Protein AF-A0A258QWX4-F1 (afdb_monomer)

Solvent-accessible surface area (backbone atoms only — not comparable to full-atom values): 7612 Å² total; per-residue (Å²): 130,78,94,77,76,62,48,78,54,42,63,84,49,50,90,56,61,88,78,54,57,76,58,42,64,54,52,47,75,74,47,68,62,44,63,90,61,79,38,61,64,28,79,44,73,48,76,50,64,68,46,43,43,33,57,66,56,54,17,40,52,53,56,53,52,75,69,36,53,53,66,39,80,45,33,35,24,49,30,35,51,55,75,61,79,42,104,64,76,64,79,37,70,68,41,82,49,88,77,61,92,64,46,42,81,43,84,43,69,50,98,88,67,52,74,47,79,44,83,42,75,54,83,130

Mean predicted aligned error: 7.13 Å

Secondary structure (DSSP, 8-state):
--SS--B---TT--TTHHHHTHHHHHHHHHS--B--S--TT-EEEEEEEEESSSHHHHHHHHHHHHH---SEEEEEEEEE----SSS---SEEEEE----TTEEEEEEE-TTS-EEEEEEE---

pLDDT: mean 85.56, std 16.88, range [44.38, 98.5]

Nearest PDB structures (foldseek):
  4p83-assembly1_D  TM=9.057E-01  e=1.929E-10  synthetic construct
  4p83-assembly1_C  TM=9.035E-01  e=3.443E-10  synthetic construct
  2igb-assembly1_A-2  TM=9.016E-01  e=6.148E-10  [Bacillus] caldolyticus
  4p3k-assembly1_A  TM=9.121E-01  e=1.723E-09  synthetic construct
  1w30-assembly1_B-2  TM=8.533E-01  e=3.334E-08  Mycobacterium tuberculosis

Radius of gyration: 15.51 Å; Cα contacts (8 Å, |Δi|>4): 191; chains: 1; bounding box: 34×34×39 Å

Foldseek 3Di:
DPPADWDADLLVQAPCCVPPPPVSVVSCVVDHTGHVDQQEQAAEEAEDAEDAQCSSVVSRVVRSPVRYDYVHYAYAYAEYAYHYPDPDDHPHYNYYDHDDPQWDWDWDADP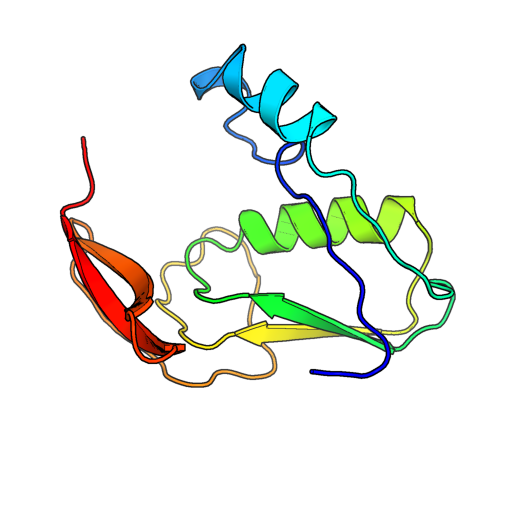VRDTDTDIDGDDD

Sequence (124 aa):
NLPHYGAINVAFHRDDYAEKGMTALRTASTMPTNLPFEVNSANIILIDDVLLTGRTVRAALNELFDFGRPAKVELMVLADRDNRELPITADFVGERVNIPDNQILVLEKDGAGKFSFQLEERAE

Structure (mmCIF, N/CA/C/O backbone):
data_AF-A0A258QWX4-F1
#
_entry.id   AF-A0A258QWX4-F1
#
loop_
_atom_site.group_PDB
_atom_site.id
_atom_site.type_symbol
_atom_site.label_atom_id
_atom_site.label_alt_id
_atom_site.label_comp_id
_atom_site.label_asym_id
_atom_site.label_entity_id
_atom_site.label_seq_id
_atom_site.pdbx_PDB_ins_code
_atom_site.Cartn_x
_atom_site.Cartn_y
_atom_site.Cartn_z
_atom_site.occupancy
_atom_site.B_iso_or_equiv
_atom_site.auth_seq_id
_atom_site.auth_comp_id
_atom_site.auth_asym_id
_atom_site.auth_atom_id
_atom_site.pdbx_PDB_model_num
ATOM 1 N N . ASN A 1 1 ? 12.632 -14.929 5.030 1.00 53.66 1 ASN A N 1
ATOM 2 C CA . ASN A 1 1 ? 13.207 -13.736 4.373 1.00 53.66 1 ASN A CA 1
ATOM 3 C C . ASN A 1 1 ? 13.360 -14.023 2.899 1.00 53.66 1 ASN A C 1
ATOM 5 O O . ASN A 1 1 ? 13.998 -15.015 2.565 1.00 53.66 1 ASN A O 1
ATOM 9 N N . LEU A 1 2 ? 12.733 -13.217 2.042 1.00 64.94 2 LEU A N 1
ATOM 10 C CA . LEU A 1 2 ? 12.976 -13.298 0.604 1.00 64.94 2 LEU A CA 1
ATOM 11 C C . LEU A 1 2 ? 14.435 -12.893 0.336 1.00 64.94 2 LEU A C 1
ATOM 13 O O . LEU A 1 2 ? 14.905 -11.940 0.959 1.00 64.94 2 LEU A O 1
ATOM 17 N N . PRO A 1 3 ? 15.162 -13.609 -0.537 1.00 66.50 3 PRO A N 1
ATOM 18 C CA . PRO A 1 3 ? 16.580 -13.345 -0.772 1.00 66.50 3 PRO A CA 1
ATOM 19 C C . PRO A 1 3 ? 16.829 -11.992 -1.454 1.00 66.50 3 PRO A C 1
ATOM 21 O O . PRO A 1 3 ? 17.907 -11.433 -1.292 1.00 66.50 3 PRO A O 1
ATOM 24 N N . HIS A 1 4 ? 15.837 -11.454 -2.173 1.00 81.56 4 HIS A N 1
ATOM 25 C CA . HIS A 1 4 ? 15.904 -10.154 -2.838 1.00 81.56 4 HIS A CA 1
ATOM 26 C C . HIS A 1 4 ? 14.552 -9.447 -2.703 1.00 81.56 4 HIS A C 1
ATOM 28 O O . HIS A 1 4 ? 13.538 -9.961 -3.172 1.00 81.56 4 HIS A O 1
ATOM 34 N N . TYR A 1 5 ? 14.536 -8.291 -2.043 1.00 92.62 5 TYR A N 1
ATOM 35 C CA . TYR A 1 5 ? 13.374 -7.409 -1.947 1.00 92.62 5 TYR A CA 1
ATOM 36 C C . TYR A 1 5 ? 13.834 -5.950 -1.914 1.00 92.62 5 TYR A C 1
ATOM 38 O O . TYR A 1 5 ? 14.994 -5.662 -1.616 1.00 92.62 5 TYR A O 1
ATOM 46 N N . GLY A 1 6 ? 12.915 -5.045 -2.231 1.00 93.19 6 GLY A N 1
ATOM 47 C CA . GLY A 1 6 ? 13.104 -3.604 -2.115 1.00 93.19 6 GLY A CA 1
ATOM 48 C C . GLY A 1 6 ? 12.170 -3.032 -1.060 1.00 93.19 6 GLY A C 1
ATOM 49 O O . GLY A 1 6 ? 11.188 -3.669 -0.680 1.00 93.19 6 GLY A O 1
ATOM 50 N N . ALA A 1 7 ? 12.484 -1.835 -0.587 1.00 93.31 7 ALA A N 1
ATOM 51 C CA . ALA A 1 7 ? 11.647 -1.079 0.329 1.00 93.31 7 ALA A CA 1
ATOM 52 C C . ALA A 1 7 ? 11.346 0.282 -0.298 1.00 93.31 7 ALA A C 1
ATOM 54 O O . ALA A 1 7 ? 12.265 0.979 -0.722 1.00 93.31 7 ALA A O 1
ATOM 55 N N . ILE A 1 8 ? 10.068 0.647 -0.355 1.00 91.88 8 ILE A N 1
ATOM 56 C CA . ILE A 1 8 ? 9.611 1.946 -0.850 1.00 91.88 8 ILE A CA 1
ATOM 57 C C . ILE A 1 8 ? 9.232 2.803 0.348 1.00 91.88 8 ILE A C 1
ATOM 59 O O . ILE A 1 8 ? 8.422 2.384 1.176 1.00 91.88 8 ILE A O 1
ATOM 63 N N . ASN A 1 9 ? 9.799 4.006 0.436 1.00 87.19 9 ASN A N 1
ATOM 64 C CA . ASN A 1 9 ? 9.377 4.972 1.436 1.00 87.19 9 ASN A CA 1
ATOM 65 C C . ASN A 1 9 ? 8.355 5.940 0.837 1.00 87.19 9 ASN A C 1
ATOM 67 O O . ASN A 1 9 ? 8.676 6.821 0.048 1.00 87.19 9 ASN A O 1
ATOM 71 N N . VAL A 1 10 ? 7.112 5.814 1.286 1.00 81.19 10 VAL A N 1
ATOM 72 C CA . VAL A 1 10 ? 5.983 6.648 0.855 1.00 81.19 10 VAL A CA 1
ATOM 73 C C . VAL A 1 10 ? 5.842 7.963 1.636 1.00 81.19 10 VAL A C 1
ATOM 75 O O . VAL A 1 10 ? 4.883 8.702 1.406 1.00 81.19 10 VAL A O 1
ATOM 78 N N . ALA A 1 11 ? 6.760 8.272 2.565 1.00 64.25 11 ALA A N 1
ATOM 79 C CA . ALA A 1 11 ? 6.672 9.421 3.479 1.00 64.25 11 ALA A CA 1
ATOM 80 C C . ALA A 1 11 ? 6.537 10.779 2.770 1.00 64.25 11 ALA A C 1
ATOM 82 O O . ALA A 1 11 ? 5.994 11.713 3.354 1.00 64.25 11 ALA A O 1
ATOM 83 N N . PHE A 1 12 ? 7.000 10.887 1.523 1.00 52.34 12 PHE A N 1
ATOM 84 C CA . PHE A 1 12 ? 6.971 12.125 0.742 1.00 52.34 12 PHE A CA 1
ATOM 85 C C . PHE A 1 12 ? 5.714 12.329 -0.110 1.00 52.34 12 PH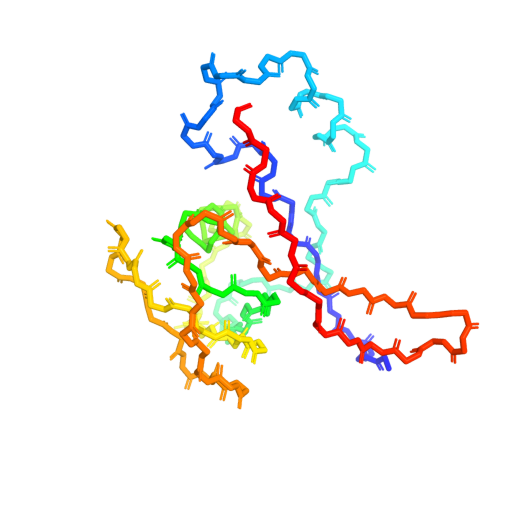E A C 1
ATOM 87 O O . PHE A 1 12 ? 5.513 13.415 -0.645 1.00 52.34 12 PHE A O 1
ATOM 94 N N . HIS A 1 13 ? 4.868 11.309 -0.245 1.00 54.03 13 HIS A N 1
ATOM 95 C CA . HIS A 1 13 ? 3.832 11.260 -1.282 1.00 54.03 13 HIS A CA 1
ATOM 96 C C . HIS A 1 13 ? 2.404 11.200 -0.724 1.00 54.03 13 HIS A C 1
ATOM 98 O O . HIS A 1 13 ? 1.467 10.892 -1.465 1.00 54.03 13 HIS A O 1
ATOM 104 N N . ARG A 1 14 ? 2.223 11.481 0.573 1.00 53.53 14 ARG A N 1
ATOM 105 C CA . ARG A 1 14 ? 0.891 11.675 1.154 1.00 53.53 14 ARG A CA 1
ATOM 106 C C . ARG A 1 14 ? 0.413 13.091 0.855 1.00 53.53 14 ARG A C 1
ATOM 108 O O . ARG A 1 14 ? 1.104 14.058 1.168 1.00 53.53 14 ARG A O 1
ATOM 115 N N . ASP A 1 15 ? -0.799 13.188 0.318 1.00 50.19 15 ASP A N 1
ATOM 116 C CA . ASP A 1 15 ? -1.546 14.442 0.154 1.00 50.19 15 ASP A CA 1
ATOM 117 C C . ASP A 1 15 ? -1.680 15.231 1.487 1.00 50.19 15 ASP A C 1
ATOM 119 O O . ASP A 1 15 ? -1.961 16.426 1.483 1.00 50.19 15 ASP A O 1
ATOM 123 N N . ASP A 1 16 ? -1.368 14.595 2.623 1.00 46.78 16 ASP A N 1
ATOM 124 C CA . ASP A 1 16 ? -1.337 15.146 3.985 1.00 46.78 16 ASP A CA 1
ATOM 125 C C . ASP A 1 16 ? -0.089 16.005 4.301 1.00 46.78 16 ASP A C 1
ATOM 127 O O . ASP A 1 16 ? 0.181 16.304 5.468 1.00 46.78 16 ASP A O 1
ATOM 131 N N . TYR A 1 17 ? 0.709 16.418 3.305 1.00 44.38 17 TYR A N 1
ATOM 132 C CA . TYR A 1 17 ? 1.871 17.297 3.540 1.00 44.38 17 TYR A CA 1
ATOM 133 C C . TYR A 1 17 ? 1.476 18.589 4.282 1.00 44.38 17 TYR A C 1
ATOM 135 O O . TYR A 1 17 ? 2.251 19.120 5.080 1.00 44.38 17 TYR A O 1
ATOM 143 N N . ALA A 1 18 ? 0.241 19.058 4.074 1.00 48.44 18 ALA A N 1
ATOM 144 C CA . ALA A 1 18 ? -0.313 20.212 4.775 1.00 48.44 18 ALA A CA 1
ATOM 145 C C . ALA A 1 18 ? -0.550 19.968 6.280 1.00 48.44 18 ALA A C 1
ATOM 147 O O . ALA A 1 18 ? -0.548 20.926 7.048 1.00 48.44 18 ALA A O 1
ATOM 148 N N . GLU A 1 19 ? -0.719 18.716 6.716 1.00 49.25 19 GLU A N 1
ATOM 149 C CA . GLU A 1 19 ? -1.185 18.380 8.067 1.00 49.25 19 GLU A CA 1
ATOM 150 C C . GLU A 1 19 ? -0.046 17.998 9.035 1.00 49.25 19 GLU A C 1
ATOM 152 O O . GLU A 1 19 ? -0.187 18.167 10.245 1.00 49.25 19 GLU A O 1
ATOM 157 N N . LYS A 1 20 ? 1.114 17.519 8.540 1.00 44.66 20 LYS A N 1
ATOM 158 C CA . LYS A 1 20 ? 2.171 16.924 9.402 1.00 44.66 20 LYS A CA 1
ATOM 159 C C . LYS A 1 20 ? 3.564 17.572 9.391 1.00 44.66 20 LYS A C 1
ATOM 161 O O . LYS A 1 20 ? 4.424 17.145 10.168 1.00 44.66 20 LYS A O 1
ATOM 166 N N . GLY A 1 21 ? 3.803 18.625 8.605 1.00 57.75 21 GLY A N 1
ATOM 167 C CA . GLY A 1 21 ? 4.987 19.497 8.732 1.00 57.75 21 GLY A CA 1
ATOM 168 C C . GLY A 1 21 ? 6.350 18.784 8.903 1.00 57.75 21 GLY A C 1
ATOM 169 O O . GLY A 1 21 ? 6.673 17.836 8.189 1.00 57.75 21 GLY A O 1
ATOM 170 N N . MET A 1 22 ? 7.167 19.249 9.867 1.00 47.94 22 MET A N 1
ATOM 171 C CA . MET A 1 22 ? 8.563 18.826 10.136 1.00 47.94 22 MET A CA 1
ATOM 172 C C . MET A 1 22 ? 8.790 17.306 10.259 1.00 47.94 22 MET A C 1
ATOM 174 O O . MET A 1 22 ? 9.911 16.842 10.046 1.00 47.94 22 MET A O 1
ATOM 178 N N . THR A 1 23 ? 7.774 16.528 10.637 1.00 50.50 23 THR A N 1
ATOM 179 C CA . THR A 1 23 ? 7.906 15.081 10.875 1.00 50.50 23 THR A CA 1
ATOM 180 C C . THR A 1 23 ? 8.138 14.319 9.570 1.00 50.50 23 THR A C 1
ATOM 182 O O . THR A 1 23 ? 8.978 13.421 9.538 1.00 50.50 23 THR A O 1
ATOM 185 N N . ALA A 1 24 ? 7.492 14.730 8.473 1.00 48.56 24 ALA A N 1
ATOM 186 C CA . ALA A 1 24 ? 7.678 14.118 7.155 1.00 48.56 24 ALA A CA 1
ATOM 187 C C . ALA A 1 24 ? 9.132 14.251 6.659 1.00 48.56 24 ALA A C 1
ATOM 189 O O . ALA A 1 24 ? 9.711 13.279 6.180 1.00 48.56 24 ALA A O 1
ATOM 190 N N . LEU A 1 25 ? 9.761 15.414 6.881 1.00 49.69 25 LEU A N 1
ATOM 191 C CA . LEU A 1 25 ? 11.159 15.686 6.512 1.00 49.69 25 LEU A CA 1
ATOM 192 C C . LEU A 1 25 ? 12.178 14.850 7.304 1.00 49.69 25 LEU A C 1
ATOM 194 O O . LEU A 1 25 ? 13.256 14.549 6.788 1.00 49.69 25 LEU A O 1
ATOM 198 N N . ARG A 1 26 ? 11.859 14.455 8.545 1.00 49.47 26 ARG A N 1
ATOM 199 C CA . ARG A 1 26 ? 12.743 13.602 9.360 1.00 49.47 26 ARG A CA 1
ATOM 200 C C . ARG A 1 26 ? 12.652 12.127 8.972 1.00 49.47 26 ARG A C 1
ATOM 202 O O . ARG A 1 26 ? 13.679 11.461 8.952 1.00 49.47 26 ARG A O 1
ATOM 209 N N . THR A 1 27 ? 11.465 11.616 8.645 1.00 49.78 27 THR A N 1
ATOM 210 C CA . THR A 1 27 ? 11.274 10.205 8.241 1.00 49.78 27 THR A CA 1
ATOM 211 C C . THR A 1 27 ? 11.830 9.930 6.843 1.00 49.78 27 THR A C 1
ATOM 213 O O . THR A 1 27 ? 12.454 8.906 6.581 1.00 49.78 27 THR A O 1
ATOM 216 N N . ALA A 1 28 ? 11.659 10.902 5.955 1.00 52.75 28 ALA A N 1
ATOM 217 C CA . ALA A 1 28 ? 12.304 11.008 4.658 1.00 52.75 28 ALA A CA 1
ATOM 218 C C . ALA A 1 28 ? 13.823 10.767 4.666 1.00 52.75 28 ALA A C 1
ATOM 220 O O . ALA A 1 28 ? 14.365 10.090 3.797 1.00 52.75 28 ALA A O 1
ATOM 221 N N . SER A 1 29 ? 14.513 11.353 5.644 1.00 53.53 29 SER A N 1
ATOM 222 C CA . SER A 1 29 ? 15.974 11.333 5.727 1.00 53.53 29 SER A CA 1
ATOM 223 C C . SER A 1 29 ? 16.523 10.110 6.470 1.00 53.53 29 SER A C 1
ATOM 225 O O . SER A 1 29 ? 17.725 9.861 6.412 1.00 53.53 29 SER A O 1
ATOM 227 N N . THR A 1 30 ? 15.671 9.317 7.131 1.00 57.16 30 THR A N 1
ATOM 228 C CA . THR A 1 30 ? 16.089 8.136 7.903 1.00 57.16 30 THR A CA 1
ATOM 229 C C . THR A 1 30 ? 15.827 6.797 7.214 1.00 57.16 30 THR 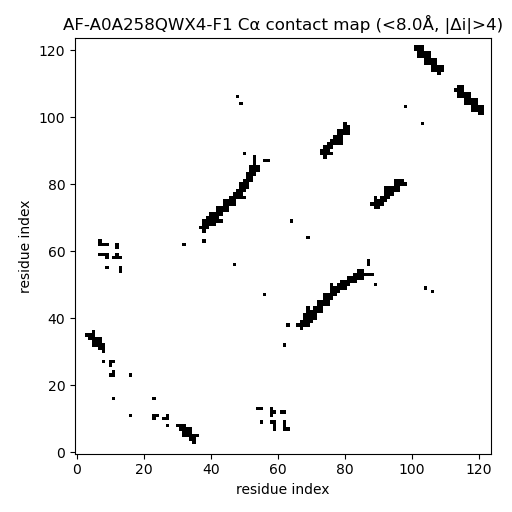A C 1
ATOM 231 O O . THR A 1 30 ? 16.483 5.823 7.578 1.00 57.16 30 THR A O 1
ATOM 234 N N . MET A 1 31 ? 14.941 6.717 6.213 1.00 69.12 31 MET A N 1
ATOM 235 C CA . MET A 1 31 ? 14.706 5.484 5.442 1.00 69.12 31 MET A CA 1
ATOM 236 C C . MET A 1 31 ? 14.445 5.775 3.958 1.00 69.12 31 MET A C 1
ATOM 238 O O . MET A 1 31 ? 13.293 5.879 3.564 1.00 69.12 31 MET A O 1
ATOM 242 N N . PRO A 1 32 ? 15.464 5.934 3.103 1.00 83.00 32 PRO A N 1
ATOM 243 C CA . PRO A 1 32 ? 15.231 6.154 1.676 1.00 83.00 32 PRO A CA 1
ATOM 244 C C . PRO A 1 32 ? 14.618 4.919 1.001 1.00 83.00 32 PRO A C 1
ATOM 246 O O . PRO A 1 32 ? 14.844 3.785 1.435 1.00 83.00 32 PRO A O 1
ATOM 249 N N . THR A 1 33 ? 13.891 5.139 -0.097 1.00 90.44 33 THR A N 1
ATOM 250 C CA . THR A 1 33 ? 13.526 4.065 -1.027 1.00 90.44 33 THR A CA 1
ATOM 251 C C . THR A 1 33 ? 14.795 3.353 -1.500 1.00 90.44 33 THR A C 1
ATOM 253 O O . THR A 1 33 ? 15.746 3.989 -1.954 1.00 90.44 33 THR A O 1
ATOM 256 N N . ASN A 1 34 ? 14.817 2.027 -1.383 1.00 92.31 34 ASN A N 1
ATOM 257 C CA . ASN A 1 34 ? 15.916 1.175 -1.817 1.00 92.31 34 ASN A CA 1
ATOM 258 C C . ASN A 1 34 ? 15.362 0.010 -2.635 1.00 92.31 34 ASN A C 1
ATOM 260 O O . ASN A 1 34 ? 14.738 -0.903 -2.089 1.00 92.31 34 ASN A O 1
ATOM 264 N N . LEU A 1 35 ? 15.621 0.034 -3.939 1.00 93.75 35 LEU A N 1
ATOM 265 C CA . LEU A 1 35 ? 15.245 -1.011 -4.884 1.00 93.75 35 LEU A CA 1
ATOM 266 C C . LEU A 1 35 ? 16.536 -1.644 -5.432 1.00 93.75 35 LEU A C 1
ATOM 268 O O . LEU A 1 35 ? 17.081 -1.149 -6.416 1.00 93.75 35 LEU A O 1
ATOM 272 N N . PRO A 1 36 ? 17.076 -2.709 -4.803 1.00 93.31 36 PRO A N 1
ATOM 273 C CA . PRO A 1 36 ? 18.347 -3.328 -5.196 1.00 93.31 36 PRO A CA 1
ATOM 274 C C . PRO A 1 36 ? 18.190 -4.247 -6.424 1.00 93.31 36 PRO A C 1
ATOM 276 O O . PRO A 1 36 ? 18.761 -5.336 -6.485 1.00 93.31 36 PRO A O 1
ATOM 279 N N . PHE A 1 37 ? 17.358 -3.838 -7.379 1.00 93.19 37 PHE A N 1
ATOM 280 C CA . PHE A 1 37 ? 17.024 -4.561 -8.598 1.00 93.19 37 PHE A CA 1
ATOM 281 C C . PHE A 1 37 ? 16.608 -3.582 -9.700 1.00 93.19 37 PHE A C 1
ATOM 283 O O . PHE A 1 37 ? 16.200 -2.454 -9.429 1.00 93.19 37 PHE A O 1
ATOM 290 N N . GLU A 1 38 ? 16.695 -4.031 -10.950 1.00 94.88 38 GLU A N 1
ATOM 291 C CA . GLU A 1 38 ? 16.270 -3.243 -12.106 1.00 94.88 38 GLU A CA 1
ATOM 292 C C . GLU A 1 38 ? 14.741 -3.128 -12.148 1.00 94.88 38 GLU A C 1
ATOM 294 O O . GLU A 1 38 ? 14.039 -4.140 -12.129 1.00 94.88 38 GLU A O 1
ATOM 299 N N . VAL A 1 39 ? 14.222 -1.899 -12.220 1.00 96.88 39 VAL A N 1
ATOM 300 C CA . VAL A 1 39 ? 12.772 -1.646 -12.287 1.00 96.88 39 VAL A CA 1
ATOM 301 C C . VAL A 1 39 ? 12.260 -1.754 -13.720 1.00 96.88 39 VAL A C 1
ATOM 303 O O . VAL A 1 39 ? 11.116 -2.160 -13.936 1.00 96.88 39 VAL A O 1
ATOM 306 N N . ASN A 1 40 ? 13.074 -1.405 -14.720 1.00 97.75 40 ASN A N 1
ATOM 307 C CA . ASN A 1 40 ? 12.602 -1.381 -16.098 1.00 97.75 40 ASN A CA 1
ATOM 308 C C . ASN A 1 40 ? 12.195 -2.777 -16.581 1.00 97.75 40 ASN A C 1
ATOM 310 O O . ASN A 1 40 ? 12.956 -3.737 -16.499 1.00 97.75 40 ASN A O 1
ATOM 314 N N . SER A 1 41 ? 10.984 -2.871 -17.131 1.00 97.88 41 SER A N 1
ATOM 315 C CA . SER A 1 41 ? 10.372 -4.114 -17.623 1.00 97.88 41 SER A CA 1
ATOM 316 C C . SER A 1 41 ? 10.207 -5.225 -16.572 1.00 97.88 41 SER A C 1
ATOM 318 O O . SER A 1 41 ? 9.891 -6.359 -16.930 1.00 97.88 41 SER A O 1
ATOM 320 N N . ALA A 1 42 ? 10.374 -4.925 -15.280 1.00 96.81 42 ALA A N 1
ATOM 321 C CA . ALA A 1 42 ? 10.166 -5.894 -14.209 1.00 96.81 42 ALA A CA 1
ATOM 322 C C . ALA A 1 42 ? 8.671 -6.119 -13.925 1.00 96.81 42 ALA A C 1
ATOM 324 O O . ALA A 1 42 ? 7.857 -5.201 -14.047 1.00 96.81 42 ALA A O 1
ATOM 325 N N . ASN A 1 43 ? 8.320 -7.334 -13.499 1.00 97.44 43 ASN A N 1
ATOM 326 C CA . ASN A 1 43 ? 7.028 -7.620 -12.876 1.00 97.44 43 ASN A CA 1
ATOM 327 C C . ASN A 1 43 ? 7.189 -7.442 -11.365 1.00 97.44 43 ASN A C 1
ATOM 329 O O . ASN A 1 43 ? 7.968 -8.166 -10.743 1.00 97.44 43 ASN A O 1
ATOM 333 N N . ILE A 1 44 ? 6.486 -6.471 -10.790 1.00 97.06 44 ILE A N 1
ATOM 334 C CA . ILE A 1 44 ? 6.650 -6.061 -9.394 1.00 97.06 44 ILE A CA 1
ATOM 335 C C . ILE A 1 44 ? 5.360 -6.335 -8.632 1.00 97.06 44 ILE A C 1
ATOM 337 O O . ILE A 1 44 ? 4.279 -5.986 -9.092 1.00 97.06 44 ILE A O 1
ATOM 341 N N . ILE A 1 45 ? 5.484 -6.924 -7.445 1.00 97.56 45 ILE A N 1
ATOM 342 C CA . ILE A 1 45 ? 4.382 -7.045 -6.490 1.00 97.56 45 ILE A CA 1
ATOM 343 C C . ILE A 1 45 ? 4.673 -6.078 -5.344 1.00 97.56 45 ILE A C 1
ATOM 345 O O . ILE A 1 45 ? 5.661 -6.245 -4.628 1.00 97.56 45 ILE A O 1
ATOM 349 N N . LEU A 1 46 ? 3.828 -5.063 -5.185 1.00 97.31 46 LEU A N 1
ATOM 350 C CA . LEU A 1 46 ? 3.794 -4.232 -3.987 1.00 97.31 46 LEU A CA 1
ATOM 351 C C . LEU A 1 46 ? 3.109 -5.016 -2.870 1.00 97.31 46 LEU A C 1
ATOM 353 O O . LEU A 1 46 ? 2.087 -5.659 -3.101 1.00 97.31 46 LEU A O 1
ATOM 357 N N . ILE A 1 47 ? 3.677 -4.964 -1.668 1.00 96.56 47 ILE A N 1
ATOM 358 C CA . ILE A 1 47 ? 3.147 -5.657 -0.493 1.00 96.56 47 ILE A CA 1
ATOM 359 C C . ILE A 1 47 ? 2.868 -4.614 0.583 1.00 96.56 47 ILE A C 1
ATOM 361 O O . ILE A 1 47 ? 3.776 -3.869 0.946 1.00 96.56 47 ILE A O 1
ATOM 365 N N . ASP A 1 48 ? 1.635 -4.581 1.081 1.00 94.62 48 ASP A N 1
ATOM 366 C CA . ASP A 1 48 ? 1.213 -3.716 2.188 1.00 94.62 48 ASP A CA 1
ATOM 367 C C . ASP A 1 48 ? 0.476 -4.537 3.256 1.00 94.62 48 ASP A C 1
ATOM 369 O O . ASP A 1 48 ? -0.010 -5.641 2.988 1.00 94.62 48 ASP A O 1
ATOM 373 N N . ASP A 1 49 ? 0.398 -4.035 4.483 1.00 94.94 49 ASP A N 1
ATOM 374 C CA . ASP A 1 49 ? -0.326 -4.732 5.546 1.00 94.94 49 ASP A CA 1
ATOM 375 C C . ASP A 1 49 ? -1.844 -4.572 5.386 1.00 94.94 49 ASP A C 1
ATOM 377 O O . ASP A 1 49 ? -2.570 -5.570 5.349 1.00 94.94 49 ASP A O 1
ATOM 381 N N . VAL A 1 50 ? -2.323 -3.339 5.230 1.00 94.88 50 VAL A N 1
ATOM 382 C CA . VAL A 1 50 ? -3.746 -3.000 5.205 1.00 94.88 50 VAL A CA 1
ATOM 383 C C . VAL A 1 50 ? -4.068 -2.059 4.047 1.00 94.88 50 VAL A C 1
ATOM 385 O O . VAL A 1 50 ? -3.654 -0.900 4.024 1.00 94.88 50 VAL A O 1
ATOM 388 N N . LEU A 1 51 ? -4.919 -2.508 3.121 1.00 95.50 51 LEU A N 1
ATOM 389 C CA . LEU A 1 51 ? -5.514 -1.634 2.111 1.00 95.50 51 LEU A CA 1
ATOM 390 C C . LEU A 1 51 ? -6.792 -0.977 2.650 1.00 95.50 51 LEU A C 1
ATOM 392 O O . LEU A 1 51 ? -7.780 -1.661 2.913 1.00 95.50 51 LEU A O 1
ATOM 396 N N . LEU A 1 52 ? -6.773 0.355 2.772 1.00 93.31 52 LEU A N 1
ATOM 397 C CA . LEU A 1 52 ? -7.934 1.182 3.136 1.00 93.31 52 LEU A CA 1
ATOM 398 C C . LEU A 1 52 ? -8.282 2.164 2.007 1.00 93.31 52 LEU A C 1
ATOM 400 O O . LEU A 1 52 ? -8.876 1.763 1.015 1.00 93.31 52 LEU A O 1
ATOM 404 N N . THR A 1 53 ? -7.852 3.428 2.089 1.00 92.69 53 THR A N 1
ATOM 405 C CA . THR A 1 53 ? -8.238 4.476 1.122 1.00 92.69 53 THR A CA 1
ATOM 406 C C . THR A 1 53 ? -7.542 4.343 -0.235 1.00 92.69 53 THR A C 1
ATOM 408 O 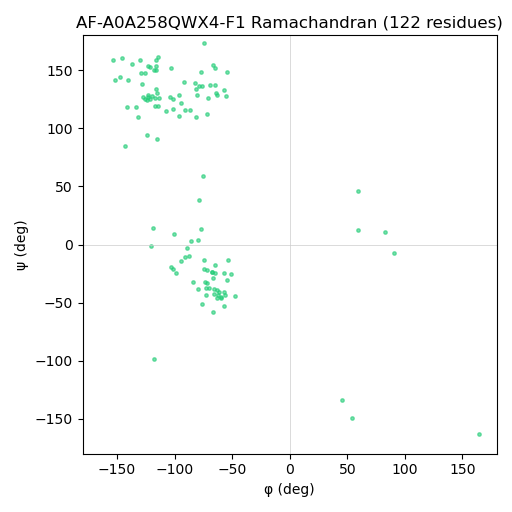O . THR A 1 53 ? -8.010 4.889 -1.234 1.00 92.69 53 THR A O 1
ATOM 411 N N . GLY A 1 54 ? -6.408 3.633 -0.276 1.00 94.25 54 GLY A N 1
ATOM 412 C CA . GLY A 1 54 ? -5.535 3.486 -1.444 1.00 94.25 54 GLY A CA 1
ATOM 413 C C . GLY A 1 54 ? -4.419 4.535 -1.550 1.00 94.25 54 GLY A C 1
ATOM 414 O O . GLY A 1 54 ? -3.530 4.390 -2.388 1.00 94.25 54 GLY A O 1
ATOM 415 N N . ARG A 1 55 ? -4.394 5.570 -0.695 1.00 92.06 55 ARG A N 1
ATOM 416 C CA . ARG A 1 55 ? -3.401 6.665 -0.792 1.00 92.06 55 ARG A CA 1
ATOM 417 C C . ARG A 1 55 ? -1.954 6.204 -0.592 1.00 92.06 55 ARG A C 1
ATOM 419 O O . ARG A 1 55 ? -1.075 6.646 -1.328 1.00 92.06 55 ARG A O 1
ATOM 426 N N . THR A 1 56 ? -1.709 5.278 0.339 1.00 91.12 56 THR A N 1
ATOM 427 C CA . THR A 1 56 ? -0.380 4.668 0.553 1.00 91.12 56 THR A CA 1
ATOM 428 C C . THR A 1 56 ? 0.119 3.956 -0.705 1.00 91.12 56 THR A C 1
ATOM 430 O O . THR A 1 56 ? 1.244 4.187 -1.141 1.00 91.12 56 THR A O 1
ATOM 433 N N . VAL A 1 57 ? -0.734 3.159 -1.352 1.00 95.19 57 VAL A N 1
ATOM 434 C CA . VAL A 1 57 ? -0.380 2.451 -2.590 1.00 95.19 57 VAL A CA 1
ATOM 435 C C . VAL A 1 57 ? -0.131 3.431 -3.734 1.00 95.19 57 VAL A C 1
ATOM 437 O O . VAL A 1 57 ? 0.856 3.294 -4.449 1.00 95.19 57 VAL A O 1
ATOM 440 N N . ARG A 1 58 ? -0.968 4.465 -3.886 1.00 94.88 58 ARG A N 1
ATOM 441 C CA . ARG A 1 58 ? -0.747 5.540 -4.870 1.00 94.88 58 ARG A CA 1
ATOM 442 C C . ARG A 1 58 ? 0.611 6.210 -4.673 1.00 94.88 58 ARG A C 1
ATOM 444 O O . ARG A 1 58 ? 1.328 6.457 -5.636 1.00 94.88 58 ARG A O 1
ATOM 451 N N . ALA A 1 59 ? 0.973 6.495 -3.424 1.00 91.75 59 ALA A N 1
ATOM 452 C CA . ALA A 1 59 ? 2.278 7.035 -3.071 1.00 91.75 59 ALA A CA 1
ATOM 453 C C . ALA A 1 59 ? 3.429 6.086 -3.433 1.00 91.75 59 ALA A C 1
ATOM 455 O O . ALA A 1 59 ? 4.416 6.534 -4.011 1.00 91.75 59 ALA A O 1
ATOM 456 N N . ALA A 1 60 ? 3.277 4.788 -3.165 1.00 94.56 60 ALA A N 1
ATOM 457 C CA . ALA A 1 60 ? 4.274 3.786 -3.525 1.00 94.56 60 ALA A CA 1
ATOM 458 C C . ALA A 1 60 ? 4.436 3.637 -5.043 1.00 94.56 60 ALA A C 1
ATOM 460 O O . ALA A 1 60 ? 5.554 3.489 -5.523 1.00 94.56 60 ALA A O 1
ATOM 461 N N . LEU A 1 61 ? 3.337 3.708 -5.800 1.00 95.81 61 LEU A N 1
ATOM 462 C CA . LEU A 1 61 ? 3.364 3.685 -7.261 1.00 95.81 61 LEU A CA 1
ATOM 463 C C . LEU A 1 61 ? 4.112 4.893 -7.823 1.00 95.81 61 LEU A C 1
ATOM 465 O O . LEU A 1 61 ? 4.964 4.718 -8.685 1.00 95.81 61 LEU A O 1
ATOM 469 N N . ASN A 1 62 ? 3.843 6.099 -7.324 1.00 93.19 62 ASN A N 1
ATOM 470 C CA . ASN A 1 62 ? 4.575 7.290 -7.756 1.00 93.19 62 ASN A CA 1
ATOM 471 C C . ASN A 1 62 ? 6.081 7.136 -7.537 1.00 93.19 62 ASN A C 1
ATOM 473 O O . ASN A 1 62 ? 6.848 7.267 -8.485 1.00 93.19 62 ASN A O 1
ATOM 477 N N . GLU A 1 63 ? 6.470 6.781 -6.314 1.00 93.12 63 GLU A N 1
ATOM 478 C CA . GLU A 1 63 ? 7.870 6.577 -5.957 1.00 93.12 63 GLU A CA 1
ATOM 479 C C . GLU A 1 63 ? 8.511 5.472 -6.808 1.00 93.12 63 GLU A C 1
ATOM 481 O O . GLU A 1 63 ? 9.584 5.664 -7.361 1.00 93.12 63 GLU A O 1
ATOM 486 N N . LEU A 1 64 ? 7.844 4.330 -7.010 1.00 94.88 64 LEU A N 1
ATOM 487 C CA . LEU A 1 64 ? 8.347 3.252 -7.867 1.00 94.88 64 LEU A CA 1
ATOM 488 C C . LEU A 1 64 ? 8.619 3.726 -9.305 1.00 94.88 64 LEU A C 1
ATOM 490 O O . LEU A 1 64 ? 9.622 3.342 -9.912 1.00 94.88 64 LEU A O 1
ATOM 494 N N . PHE A 1 65 ? 7.733 4.555 -9.857 1.00 94.81 65 PHE A N 1
ATOM 495 C CA . PHE A 1 65 ? 7.876 5.085 -11.211 1.00 94.81 65 PHE A CA 1
ATOM 496 C C . PHE A 1 65 ? 8.954 6.176 -11.323 1.00 94.81 65 PHE A C 1
ATOM 498 O O . PHE A 1 65 ? 9.399 6.460 -12.437 1.00 94.81 65 PHE A O 1
ATOM 505 N N . ASP A 1 66 ? 9.450 6.730 -10.218 1.00 93.00 66 ASP A N 1
ATOM 506 C CA . ASP A 1 66 ? 10.641 7.589 -10.241 1.00 93.00 66 ASP A CA 1
ATOM 507 C C . ASP A 1 66 ? 11.928 6.773 -10.492 1.00 93.00 66 ASP A C 1
ATOM 509 O O . ASP A 1 66 ? 12.904 7.302 -11.026 1.00 93.00 66 ASP A O 1
ATOM 513 N N . PHE A 1 67 ? 11.915 5.461 -10.211 1.00 94.31 67 PHE A N 1
ATOM 514 C CA . PHE A 1 67 ? 13.053 4.550 -10.420 1.00 94.31 67 PHE A CA 1
ATOM 515 C C . PHE A 1 67 ? 13.021 3.804 -11.763 1.00 94.31 67 PHE A C 1
ATOM 517 O O . PHE A 1 67 ? 14.028 3.222 -12.165 1.00 94.31 67 PHE A O 1
ATOM 524 N N . GLY A 1 68 ? 11.895 3.801 -12.483 1.00 95.88 68 GLY A N 1
ATOM 525 C CA . GLY A 1 68 ? 11.820 3.152 -13.792 1.00 95.88 68 GLY A CA 1
ATOM 526 C C . GLY A 1 68 ? 10.407 2.918 -14.308 1.00 95.88 68 GLY A C 1
ATOM 527 O O . GLY A 1 68 ? 9.436 3.544 -13.882 1.00 95.88 68 GLY A O 1
ATOM 528 N N . ARG A 1 69 ? 10.288 2.033 -15.299 1.00 98.00 69 ARG A N 1
ATOM 529 C CA . ARG A 1 69 ? 9.009 1.644 -15.911 1.00 98.00 69 ARG A CA 1
ATOM 530 C C . ARG A 1 69 ? 8.836 0.123 -15.824 1.00 98.00 69 ARG A C 1
ATOM 532 O O . ARG A 1 69 ? 9.353 -0.579 -16.696 1.00 98.00 69 ARG A O 1
ATOM 539 N N . PRO A 1 70 ? 8.151 -0.404 -14.795 1.00 98.06 70 PRO A N 1
ATOM 540 C CA . PRO A 1 70 ? 7.880 -1.838 -14.701 1.00 98.06 70 PRO A CA 1
ATOM 541 C C . PRO A 1 70 ? 6.966 -2.308 -15.841 1.00 98.06 70 PRO A C 1
ATOM 543 O O . PRO A 1 70 ? 6.155 -1.539 -16.355 1.00 98.06 70 PRO A O 1
ATOM 546 N N . ALA A 1 71 ? 7.082 -3.580 -16.228 1.00 98.38 71 ALA A N 1
ATOM 547 C CA . ALA A 1 71 ? 6.178 -4.204 -17.200 1.00 98.38 71 ALA A CA 1
ATOM 548 C C . ALA A 1 71 ? 4.787 -4.453 -16.599 1.00 98.38 71 ALA A C 1
ATOM 550 O O . ALA A 1 71 ? 3.779 -4.379 -17.302 1.00 98.38 71 ALA A O 1
ATOM 551 N N . LYS A 1 72 ? 4.742 -4.744 -15.295 1.00 98.25 72 LYS A N 1
ATOM 552 C CA . LYS A 1 72 ? 3.518 -4.986 -14.534 1.00 98.25 72 LYS A CA 1
ATOM 553 C C . LYS A 1 72 ? 3.736 -4.595 -13.077 1.00 98.25 72 LYS A C 1
ATOM 555 O O . LYS A 1 72 ? 4.803 -4.867 -12.524 1.00 98.25 72 LYS A O 1
ATOM 560 N N . VAL A 1 73 ? 2.715 -4.009 -12.460 1.00 98.25 73 VAL A N 1
ATOM 561 C CA . VAL A 1 73 ? 2.651 -3.835 -11.007 1.00 98.25 73 VAL A CA 1
ATOM 562 C C . VAL A 1 73 ? 1.380 -4.496 -10.502 1.00 98.25 73 VAL A C 1
ATOM 564 O O . VAL A 1 73 ? 0.303 -4.218 -11.020 1.00 98.25 73 VAL A O 1
ATOM 567 N N . GLU A 1 74 ? 1.529 -5.370 -9.518 1.00 98.50 74 GLU A N 1
ATOM 568 C CA . GLU A 1 74 ? 0.440 -6.006 -8.779 1.00 98.50 74 GLU A CA 1
ATOM 569 C C . GLU A 1 74 ? 0.495 -5.572 -7.315 1.00 98.50 74 GLU A C 1
ATOM 571 O O . GLU A 1 74 ? 1.546 -5.158 -6.818 1.00 98.50 74 GLU A O 1
ATOM 576 N N . LEU A 1 75 ? -0.627 -5.686 -6.614 1.00 98.44 75 LEU A N 1
ATOM 577 C CA . LEU A 1 75 ? -0.741 -5.380 -5.194 1.00 98.44 75 LEU A CA 1
ATOM 578 C C . LEU A 1 75 ? -1.185 -6.614 -4.405 1.00 98.44 75 LEU A C 1
ATOM 580 O O . LEU A 1 75 ? -2.213 -7.225 -4.694 1.00 98.44 75 LEU A O 1
ATOM 584 N N . MET A 1 76 ? -0.429 -6.936 -3.360 1.00 98.38 76 MET A N 1
ATOM 585 C CA . MET A 1 76 ? -0.770 -7.930 -2.352 1.00 98.38 76 MET A CA 1
ATOM 586 C C . MET A 1 76 ? -0.940 -7.250 -0.999 1.00 98.38 76 MET A C 1
ATOM 588 O O . MET A 1 76 ? -0.053 -6.522 -0.560 1.00 98.38 76 MET A O 1
ATOM 592 N N . VAL A 1 77 ? -2.047 -7.528 -0.316 1.00 97.44 77 VAL A N 1
ATOM 593 C CA . VAL A 1 77 ? -2.276 -7.047 1.050 1.00 97.44 77 VAL A CA 1
ATOM 594 C C . VAL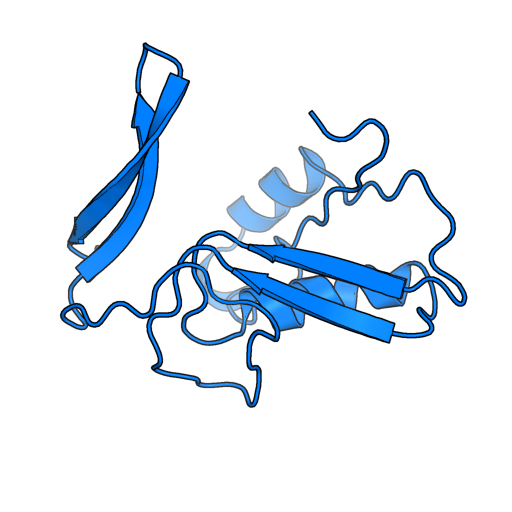 A 1 77 ? -2.683 -8.163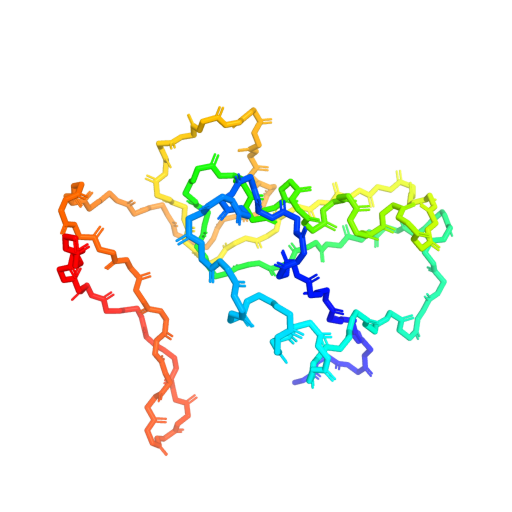 1.991 1.00 97.44 77 VAL A C 1
ATOM 596 O O . VAL A 1 77 ? -3.347 -9.120 1.587 1.00 97.44 77 VAL A O 1
ATOM 599 N N . LEU A 1 78 ? -2.293 -8.042 3.260 1.00 97.38 78 LEU A N 1
ATOM 600 C CA . LEU A 1 78 ? -2.730 -8.988 4.287 1.00 97.38 78 LEU A CA 1
ATOM 601 C C . LEU A 1 78 ? -4.207 -8.774 4.632 1.00 97.38 78 LEU A C 1
ATOM 603 O O . LEU A 1 78 ? -4.945 -9.752 4.711 1.00 97.38 78 LEU A O 1
ATOM 607 N N . ALA A 1 79 ? -4.643 -7.521 4.783 1.00 96.62 79 ALA A N 1
ATOM 608 C CA . ALA A 1 79 ? -6.030 -7.169 5.057 1.00 96.62 79 ALA A CA 1
ATOM 609 C C . ALA A 1 79 ? -6.566 -6.120 4.073 1.00 96.62 79 ALA A C 1
ATOM 611 O O . ALA A 1 79 ? -5.905 -5.130 3.766 1.00 96.62 79 ALA A O 1
ATOM 612 N N . ASP A 1 80 ? -7.799 -6.313 3.617 1.00 96.56 80 ASP A N 1
ATOM 613 C CA . ASP A 1 80 ? -8.549 -5.336 2.830 1.00 96.56 80 ASP A CA 1
ATOM 614 C C . ASP A 1 80 ? -9.765 -4.850 3.626 1.00 96.56 80 ASP A C 1
ATOM 616 O O . ASP A 1 80 ? -10.629 -5.651 3.989 1.00 96.56 80 ASP A O 1
ATOM 620 N N . ARG A 1 81 ? -9.814 -3.542 3.897 1.00 93.38 81 ARG A N 1
ATOM 621 C CA . ARG A 1 81 ? -10.847 -2.883 4.709 1.00 93.38 81 ARG A CA 1
ATOM 622 C C . ARG A 1 81 ? -11.935 -2.156 3.916 1.00 93.38 81 ARG A C 1
ATOM 624 O O . ARG A 1 81 ? -12.730 -1.436 4.516 1.00 93.38 81 ARG A O 1
ATOM 631 N N . ASP A 1 82 ? -11.967 -2.321 2.594 1.00 85.06 82 ASP A N 1
ATOM 632 C CA . ASP A 1 82 ? -12.831 -1.529 1.705 1.00 85.06 82 ASP A CA 1
ATOM 633 C C . ASP A 1 82 ? -12.621 -0.002 1.908 1.00 85.06 82 ASP A C 1
ATOM 635 O O . ASP A 1 82 ? -11.504 0.425 2.218 1.00 85.06 82 ASP A O 1
ATOM 639 N N . ASN A 1 83 ? -13.646 0.833 1.700 1.00 88.06 83 ASN A N 1
ATOM 640 C CA . ASN A 1 83 ? -13.618 2.294 1.878 1.00 88.06 83 ASN A CA 1
ATOM 641 C C . ASN A 1 83 ? -12.578 2.999 0.995 1.00 88.06 83 ASN A C 1
ATOM 643 O O . ASN A 1 83 ? -11.813 3.867 1.425 1.00 88.06 83 ASN A O 1
ATOM 647 N N . ARG A 1 84 ? -12.551 2.604 -0.279 1.00 92.50 84 ARG A N 1
ATOM 648 C CA . ARG A 1 84 ? -11.685 3.205 -1.292 1.00 92.50 84 ARG A CA 1
ATOM 649 C C . ARG A 1 84 ? -12.032 4.666 -1.547 1.00 92.50 84 ARG A C 1
ATOM 651 O O . ARG A 1 84 ? -13.168 4.998 -1.867 1.00 92.50 84 ARG A O 1
ATOM 658 N N . GLU A 1 85 ? -11.010 5.514 -1.523 1.00 94.19 85 GLU A N 1
ATOM 659 C CA . GLU A 1 85 ? -11.080 6.888 -2.040 1.00 94.19 85 GLU A CA 1
ATOM 660 C C . GLU A 1 85 ? -10.423 7.004 -3.420 1.00 94.19 85 GLU A C 1
ATOM 662 O O . GLU A 1 85 ? -10.698 7.930 -4.180 1.00 94.19 85 GLU A O 1
ATOM 667 N N . LEU A 1 86 ? -9.545 6.052 -3.746 1.00 94.25 86 LEU A N 1
ATOM 668 C CA . LEU A 1 86 ? -8.886 5.921 -5.037 1.00 94.25 86 LEU A CA 1
ATOM 669 C C . LEU A 1 86 ? -9.301 4.605 -5.704 1.00 94.25 86 LEU A C 1
ATOM 671 O O . LEU A 1 86 ? -9.545 3.625 -4.998 1.00 94.25 86 LEU A O 1
ATOM 675 N N . PRO A 1 87 ? -9.333 4.534 -7.049 1.00 95.38 87 PRO A N 1
ATOM 676 C CA . PRO A 1 87 ? -9.683 3.321 -7.790 1.00 95.38 87 PRO A CA 1
ATOM 677 C C . PRO A 1 87 ? -8.532 2.297 -7.765 1.00 95.38 87 PRO A C 1
ATOM 679 O O . PRO A 1 87 ? -7.980 1.931 -8.799 1.00 95.38 87 PRO A O 1
ATOM 682 N N . ILE A 1 88 ? -8.132 1.875 -6.566 1.00 95.12 88 ILE A N 1
ATOM 683 C CA . ILE A 1 88 ? -7.036 0.944 -6.300 1.00 95.12 88 ILE A CA 1
ATOM 684 C C . ILE A 1 88 ? -7.615 -0.309 -5.648 1.00 95.12 88 ILE A C 1
ATOM 686 O O . ILE A 1 88 ? -8.277 -0.251 -4.610 1.00 95.12 88 ILE A O 1
ATOM 690 N N . THR A 1 89 ? -7.321 -1.457 -6.243 1.00 95.88 89 THR A N 1
ATOM 691 C CA . THR A 1 89 ? -7.699 -2.780 -5.742 1.00 95.88 89 THR A CA 1
ATOM 692 C C . THR A 1 89 ? -6.461 -3.654 -5.631 1.00 95.88 89 THR A C 1
ATOM 694 O O . THR A 1 89 ? -5.542 -3.513 -6.433 1.00 95.88 89 THR A O 1
ATOM 697 N N . ALA A 1 90 ? -6.439 -4.556 -4.652 1.00 97.75 90 ALA A N 1
ATOM 698 C CA . ALA A 1 90 ? -5.395 -5.565 -4.557 1.00 97.75 90 ALA A CA 1
ATOM 699 C C . ALA A 1 90 ? -5.700 -6.753 -5.475 1.00 97.75 90 ALA A C 1
ATOM 701 O O . ALA A 1 90 ? -6.843 -7.208 -5.547 1.00 97.75 90 ALA A O 1
ATOM 702 N N . ASP A 1 91 ? -4.668 -7.265 -6.139 1.00 98.50 91 ASP A N 1
ATOM 703 C CA . ASP A 1 91 ? -4.716 -8.512 -6.904 1.00 98.50 91 ASP A CA 1
ATOM 704 C C . ASP A 1 91 ? -4.754 -9.725 -5.964 1.00 98.50 91 ASP A C 1
ATOM 706 O O . ASP A 1 91 ? -5.398 -10.735 -6.254 1.00 98.50 91 ASP A O 1
ATOM 710 N N . PHE A 1 92 ? -4.103 -9.605 -4.802 1.00 98.44 92 PHE A N 1
ATOM 711 C CA . PHE A 1 92 ? -4.051 -10.636 -3.770 1.00 98.44 92 PHE A CA 1
ATOM 712 C C . PHE A 1 92 ? -4.470 -10.059 -2.418 1.00 98.44 92 PHE A C 1
ATOM 714 O O . PHE A 1 92 ? -3.903 -9.073 -1.949 1.00 98.44 92 PHE A O 1
ATOM 721 N N . VAL A 1 93 ? -5.442 -10.699 -1.772 1.00 98.12 93 VAL A N 1
ATOM 722 C CA . VAL A 1 93 ? -5.957 -10.298 -0.457 1.00 98.12 93 VAL A CA 1
ATOM 723 C C . VAL A 1 93 ? -5.871 -11.494 0.479 1.00 98.12 93 VAL A C 1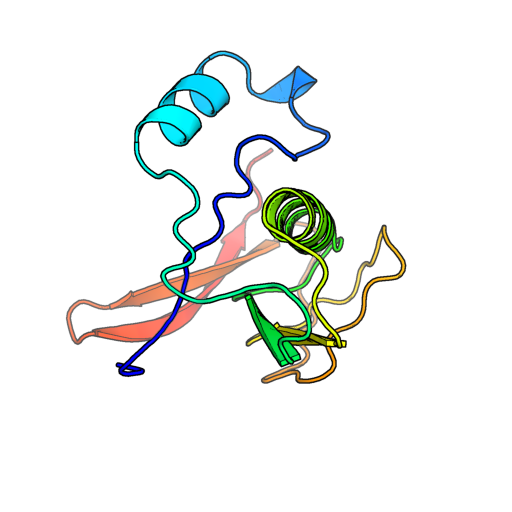
ATOM 725 O O . VAL A 1 93 ? -6.401 -12.555 0.152 1.00 98.12 93 VAL A O 1
ATOM 728 N N . GLY A 1 94 ? -5.207 -11.324 1.624 1.00 97.25 94 GLY A N 1
ATOM 729 C CA . GLY A 1 94 ? -5.165 -12.334 2.681 1.00 97.25 94 GLY A CA 1
ATOM 730 C C . GLY A 1 94 ? -6.538 -12.532 3.320 1.00 97.25 94 GLY A C 1
ATOM 731 O O . GLY A 1 94 ? -7.084 -13.627 3.262 1.00 97.25 94 GLY A O 1
ATOM 732 N N . GLU A 1 95 ? -7.107 -11.455 3.865 1.00 96.12 95 GLU A N 1
ATOM 733 C CA . GLU A 1 95 ? -8.429 -11.432 4.495 1.00 96.12 95 GLU A CA 1
ATOM 734 C C . GLU A 1 95 ? -9.175 -10.133 4.143 1.00 96.12 95 GLU A C 1
ATOM 736 O O . GLU A 1 95 ? -8.587 -9.051 4.107 1.00 96.12 95 GLU A O 1
ATOM 741 N N . ARG A 1 96 ? -10.490 -10.214 3.911 1.00 96.00 96 ARG A N 1
ATOM 742 C CA . ARG A 1 96 ? -11.356 -9.025 3.833 1.00 96.00 96 ARG A CA 1
ATOM 743 C C . ARG A 1 96 ? -11.976 -8.774 5.198 1.00 96.00 96 ARG A C 1
ATOM 745 O O . ARG A 1 96 ? -12.679 -9.639 5.713 1.00 96.00 96 ARG A O 1
ATOM 752 N N . VAL A 1 97 ? -11.740 -7.597 5.766 1.00 94.38 97 VAL A N 1
ATOM 753 C CA . VAL A 1 97 ? -12.098 -7.284 7.152 1.00 94.38 97 VAL A CA 1
ATOM 754 C C . VAL A 1 97 ? -12.979 -6.044 7.188 1.00 94.38 97 VAL A C 1
ATOM 756 O O . VAL A 1 97 ? -12.580 -4.983 6.724 1.00 94.38 97 VAL A O 1
ATOM 759 N N . ASN A 1 98 ? -14.160 -6.155 7.790 1.00 92.69 98 ASN A N 1
ATOM 760 C CA . ASN A 1 98 ? -15.009 -5.002 8.069 1.00 92.69 98 ASN A CA 1
ATOM 761 C C . ASN A 1 98 ? -14.867 -4.611 9.544 1.00 92.69 98 ASN A C 1
ATOM 763 O O . ASN A 1 98 ? -15.070 -5.456 10.417 1.00 92.69 98 ASN A O 1
ATOM 767 N N . ILE A 1 99 ? -14.516 -3.354 9.816 1.00 90.62 99 ILE A N 1
ATOM 768 C CA . ILE A 1 99 ? -14.391 -2.814 11.176 1.00 90.62 99 ILE A CA 1
ATOM 769 C C . ILE A 1 99 ? -15.017 -1.412 11.226 1.00 90.62 99 ILE A C 1
ATOM 771 O O . ILE A 1 99 ? -15.043 -0.741 10.192 1.00 90.62 99 ILE A O 1
ATOM 775 N N . PRO A 1 100 ? -15.474 -0.943 12.399 1.00 91.25 100 PRO A N 1
ATOM 776 C CA . PRO A 1 100 ? -16.029 0.401 12.565 1.00 91.25 100 PRO A CA 1
ATOM 777 C C . PRO A 1 100 ? -15.092 1.531 12.098 1.00 91.25 100 PRO A C 1
ATOM 779 O O . PRO A 1 100 ? -13.872 1.442 12.242 1.00 91.25 100 PRO A O 1
ATOM 782 N N . ASP A 1 101 ? -15.661 2.633 11.600 1.00 86.62 101 ASP A N 1
ATOM 783 C CA . ASP A 1 101 ? -14.893 3.784 11.085 1.00 86.62 101 ASP A CA 1
ATOM 784 C C . ASP A 1 101 ? -14.062 4.504 12.160 1.00 86.62 101 ASP A C 1
ATOM 786 O O . ASP A 1 101 ? -13.054 5.145 11.848 1.00 86.62 101 ASP A O 1
ATOM 790 N N . ASN A 1 102 ? -14.465 4.388 13.429 1.00 89.88 102 ASN A N 1
ATOM 791 C CA . ASN A 1 102 ? -13.716 4.888 14.580 1.00 89.88 102 ASN A CA 1
ATOM 792 C C . ASN A 1 102 ? -12.565 3.960 14.995 1.00 89.88 102 ASN A C 1
ATOM 794 O O . ASN A 1 102 ? -11.908 4.242 15.988 1.00 89.88 102 ASN A O 1
ATOM 798 N N . GLN A 1 103 ? -12.304 2.876 14.258 1.00 91.62 103 GLN A N 1
ATOM 799 C CA . GLN A 1 103 ? -11.239 1.929 14.566 1.00 91.62 103 GLN A CA 1
ATOM 800 C C . GLN A 1 103 ? -10.229 1.778 13.426 1.00 91.62 103 GLN A C 1
ATOM 802 O O . GLN A 1 103 ? -10.516 1.954 12.232 1.00 91.62 103 GLN A O 1
ATOM 807 N N . ILE A 1 104 ? -9.010 1.421 13.811 1.00 90.50 104 ILE A N 1
ATOM 808 C CA . ILE A 1 104 ? -7.906 1.081 12.922 1.00 90.50 104 ILE A CA 1
ATOM 809 C C . ILE A 1 104 ? -7.464 -0.362 13.150 1.00 90.50 104 ILE A C 1
ATOM 811 O O . ILE A 1 104 ? -7.596 -0.903 14.243 1.00 90.50 104 ILE A O 1
ATOM 815 N N . LEU A 1 105 ? -6.961 -0.987 12.086 1.00 93.00 105 LEU A N 1
ATOM 816 C CA . LEU A 1 105 ? -6.389 -2.326 12.126 1.00 93.00 105 LEU A CA 1
ATOM 817 C C . LEU A 1 105 ? -4.868 -2.174 12.135 1.00 93.00 105 LEU A C 1
ATOM 819 O O . LEU A 1 105 ? -4.315 -1.636 11.177 1.00 93.00 105 LEU A O 1
ATOM 823 N N . VAL A 1 106 ? -4.215 -2.611 13.207 1.00 91.56 106 VAL A N 1
ATOM 824 C CA . VAL A 1 106 ? -2.772 -2.437 13.418 1.00 91.56 106 VAL A CA 1
ATOM 825 C C . VAL A 1 106 ? -2.094 -3.794 13.391 1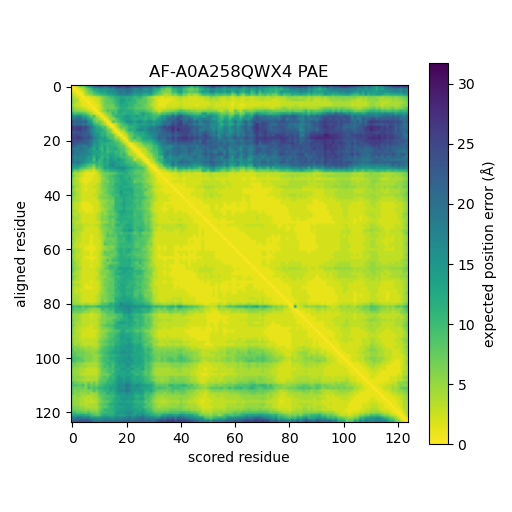.00 91.56 106 VAL A C 1
ATOM 827 O O . VAL A 1 106 ? -2.493 -4.710 14.110 1.00 91.56 106 VAL A O 1
ATOM 830 N N . LEU A 1 107 ? -1.079 -3.944 12.539 1.00 93.31 107 LEU A N 1
ATOM 831 C CA . LEU A 1 107 ? -0.250 -5.141 12.516 1.00 93.31 107 LEU A CA 1
ATOM 832 C C . LEU A 1 107 ? 0.815 -5.048 13.610 1.00 93.31 107 LEU A C 1
ATOM 834 O O . LEU A 1 107 ? 1.781 -4.295 13.494 1.00 93.31 107 LEU A O 1
ATOM 838 N N . GLU A 1 108 ? 0.675 -5.861 14.649 1.00 93.81 108 GLU A N 1
ATOM 839 C CA . GLU A 1 108 ? 1.654 -5.953 15.725 1.00 93.81 108 GLU A CA 1
ATOM 840 C C . GLU A 1 108 ? 2.512 -7.209 15.598 1.00 93.81 108 GLU A C 1
ATOM 842 O O . GLU A 1 108 ? 2.075 -8.242 15.084 1.00 93.81 108 GLU A O 1
ATOM 847 N N . LYS A 1 109 ? 3.739 -7.126 16.116 1.00 95.00 109 LYS A N 1
ATOM 848 C CA . LYS A 1 109 ? 4.646 -8.261 16.279 1.00 95.00 109 LYS A CA 1
ATOM 849 C C . LYS A 1 109 ? 4.933 -8.460 17.760 1.00 95.00 109 LYS A C 1
ATOM 851 O O . LYS A 1 109 ? 5.502 -7.575 18.395 1.00 95.00 109 LYS A O 1
ATOM 856 N N . ASP A 1 110 ? 4.578 -9.621 18.295 1.00 93.19 110 ASP A N 1
ATOM 857 C CA . ASP A 1 110 ? 4.828 -9.937 19.700 1.00 93.19 110 ASP A CA 1
ATOM 858 C C . ASP A 1 110 ? 6.311 -10.260 19.983 1.00 93.19 110 ASP A C 1
ATOM 860 O O . ASP A 1 110 ? 7.147 -10.386 19.080 1.00 93.19 110 ASP A O 1
ATOM 864 N N . GLY A 1 111 ? 6.649 -10.421 21.267 1.00 93.94 111 GLY A N 1
ATOM 865 C CA . GLY A 1 111 ? 8.009 -10.758 21.705 1.00 93.94 111 GLY A CA 1
ATOM 866 C C . GLY A 1 111 ? 8.507 -12.137 21.245 1.00 93.94 111 GLY A C 1
ATOM 867 O O . GLY A 1 111 ? 9.713 -12.375 21.245 1.00 93.94 111 GLY A O 1
ATOM 868 N N . ALA A 1 112 ? 7.607 -13.031 20.822 1.00 94.19 112 ALA A N 1
ATOM 869 C CA . ALA A 1 112 ? 7.942 -14.320 20.215 1.00 94.19 112 ALA A CA 1
ATOM 870 C C . ALA A 1 112 ? 8.102 -14.224 18.684 1.00 94.19 112 ALA A C 1
ATOM 872 O O . ALA A 1 112 ? 8.461 -15.201 18.025 1.00 94.19 112 ALA A O 1
ATOM 873 N N . GLY A 1 113 ? 7.868 -13.042 18.111 1.00 92.12 113 GLY A N 1
ATOM 874 C CA . GLY A 1 113 ? 7.975 -12.758 16.692 1.00 92.12 113 GLY A CA 1
ATOM 875 C C . GLY A 1 113 ? 6.751 -13.146 15.865 1.00 92.12 113 GLY A C 1
ATOM 876 O O . GLY A 1 113 ? 6.840 -13.114 14.635 1.00 92.12 113 GLY A O 1
ATOM 877 N N . LYS A 1 114 ? 5.630 -13.494 16.505 1.00 94.75 114 LYS A N 1
ATOM 878 C CA . LYS A 1 114 ? 4.357 -13.751 15.833 1.00 94.75 114 LYS A CA 1
ATOM 879 C C . LYS A 1 114 ? 3.693 -12.423 15.484 1.00 94.75 114 LYS A C 1
ATOM 881 O O . LYS A 1 114 ? 3.644 -11.509 16.301 1.00 94.75 114 LYS A O 1
ATOM 886 N N . PHE A 1 115 ? 3.162 -12.346 14.269 1.00 94.75 115 PHE A N 1
ATOM 887 C CA . PHE A 1 115 ? 2.367 -11.210 13.824 1.00 94.75 115 PHE A CA 1
ATOM 888 C C . PHE A 1 115 ? 0.878 -11.442 14.091 1.00 94.75 115 PHE A C 1
ATOM 890 O O . PHE A 1 115 ? 0.371 -12.549 13.884 1.00 94.75 115 PHE A O 1
ATOM 897 N N . SER A 1 116 ? 0.178 -10.400 14.530 1.00 94.94 116 SER A N 1
ATOM 898 C CA . SER A 1 116 ? -1.275 -10.398 14.716 1.00 94.94 116 SER A CA 1
ATOM 899 C C . SER A 1 116 ? -1.850 -9.021 14.432 1.00 94.94 116 SER A C 1
ATOM 901 O O . SER A 1 116 ? -1.239 -8.021 14.797 1.00 94.94 116 SER A O 1
ATOM 903 N N . PHE A 1 117 ? -3.041 -8.978 13.844 1.00 95.44 117 PHE A N 1
ATOM 904 C CA . PHE A 1 117 ? -3.799 -7.740 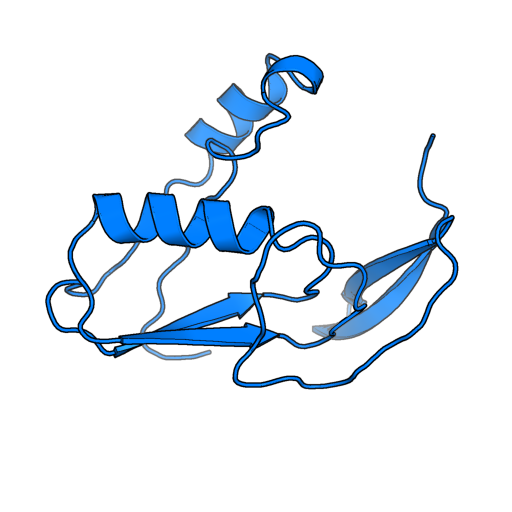13.753 1.00 95.44 117 PHE A CA 1
ATOM 905 C C . PHE A 1 117 ? -4.553 -7.462 15.054 1.00 95.44 117 PHE A C 1
ATOM 907 O O . PHE A 1 117 ? -5.216 -8.356 15.581 1.00 95.44 117 PHE A O 1
ATOM 914 N N . GLN A 1 118 ? -4.467 -6.222 15.529 1.00 94.44 118 GLN A N 1
ATOM 915 C CA . GLN A 1 118 ? -5.235 -5.687 16.651 1.00 94.44 118 GLN A CA 1
ATOM 916 C C . GLN A 1 118 ? -6.149 -4.557 16.174 1.00 94.44 118 GLN A C 1
ATOM 918 O O . GLN A 1 118 ? -5.867 -3.898 15.170 1.00 94.44 118 GLN A O 1
ATOM 923 N N . LEU A 1 119 ? -7.254 -4.351 16.890 1.00 94.06 119 LEU A N 1
ATOM 924 C CA . LEU A 1 119 ? -8.124 -3.195 16.697 1.00 94.06 119 LEU A CA 1
ATOM 925 C C . LEU A 1 119 ? -7.750 -2.120 17.710 1.00 94.06 119 LEU A C 1
ATOM 927 O O . LEU A 1 119 ? -7.715 -2.392 18.909 1.00 94.06 119 LEU A O 1
ATOM 931 N N . GLU A 1 120 ? -7.527 -0.905 17.228 1.00 92.94 120 GLU A N 1
ATOM 932 C CA . GLU A 1 120 ? -7.308 0.271 18.068 1.00 92.94 120 GLU A CA 1
ATOM 933 C C . GLU A 1 120 ? -8.326 1.359 17.730 1.00 92.94 120 GLU A C 1
ATOM 935 O O . GLU A 1 120 ? -8.823 1.430 16.606 1.00 92.94 120 GLU A O 1
ATOM 940 N N . GLU A 1 121 ? -8.636 2.224 18.694 1.00 91.38 121 GLU A N 1
ATOM 941 C CA . GLU A 1 121 ? -9.443 3.417 18.435 1.00 91.38 121 GLU A CA 1
ATOM 942 C C . GLU A 1 121 ? -8.643 4.411 17.584 1.00 91.38 121 GLU A C 1
ATOM 944 O O . GLU A 1 121 ? -7.454 4.652 17.810 1.00 91.38 121 GLU A O 1
ATOM 949 N N . ARG A 1 122 ? -9.299 5.013 16.594 1.00 80.19 122 ARG A N 1
ATOM 950 C CA . ARG A 1 122 ? -8.706 6.062 15.772 1.00 80.19 122 ARG A CA 1
ATOM 951 C C . ARG A 1 122 ? -8.592 7.323 16.626 1.00 80.19 122 ARG A C 1
ATOM 953 O O . ARG A 1 122 ? -9.610 7.899 16.993 1.00 80.19 122 ARG A O 1
ATOM 960 N N . ALA A 1 123 ? -7.366 7.738 16.941 1.00 72.06 123 ALA A N 1
ATOM 961 C CA . ALA A 1 123 ? -7.131 9.013 17.613 1.00 72.06 123 ALA A CA 1
ATOM 962 C C . ALA A 1 123 ? -7.736 10.167 16.786 1.00 72.06 123 ALA A C 1
ATOM 964 O O . ALA A 1 123 ? -7.565 10.189 15.564 1.00 72.06 123 ALA A O 1
ATOM 965 N N . GLU A 1 124 ? -8.468 11.060 17.460 1.00 55.00 124 GLU A N 1
ATOM 966 C CA . GLU A 1 124 ? -9.061 12.280 16.883 1.00 55.00 124 GLU A CA 1
ATOM 967 C C . GLU A 1 124 ? -8.005 13.289 16.416 1.00 55.00 124 GLU A C 1
ATOM 969 O O . GLU A 1 124 ? -6.955 13.424 17.093 1.00 55.00 124 GLU A O 1
#